Protein AF-A0A3D1T8K7-F1 (afdb_monomer_lite)

Secondary structure (DSSP, 8-state):
-HHHHHHHHHHHHHHHHHHHHHHHHHHHHHHHHHHHHHHHHHHS-TTT-HHHHHHHHHHH-HHHHHHHHHHHHHSSPPP-SSS-S----GGGG-PPPPGGGTSPPPPTTPPPP-----

Foldseek 3Di:
DVVVVVVVVVVVVVVVVVVVVCVVCVVVVVCVVVVVVVCQQPPDDCVPHPVNVVVCCVVQPPVVVVQVVVCVVVVDHDDDPDDDPDDDDPCVPDDDDPCVVPDPDDDPPDDDDPDDDD

pLDDT: mean 85.55, std 7.09, range [62.72, 95.75]

Radius of gyration: 34.08 Å; chains: 1; bounding box: 95×40×73 Å

Structure (mmCIF, N/CA/C/O backbone):
data_AF-A0A3D1T8K7-F1
#
_entry.id   AF-A0A3D1T8K7-F1
#
loop_
_atom_site.group_PDB
_atom_site.id
_atom_site.type_symbol
_atom_site.label_atom_id
_atom_site.label_alt_id
_atom_site.label_comp_id
_atom_site.label_asym_id
_atom_site.label_entity_id
_atom_site.label_seq_id
_atom_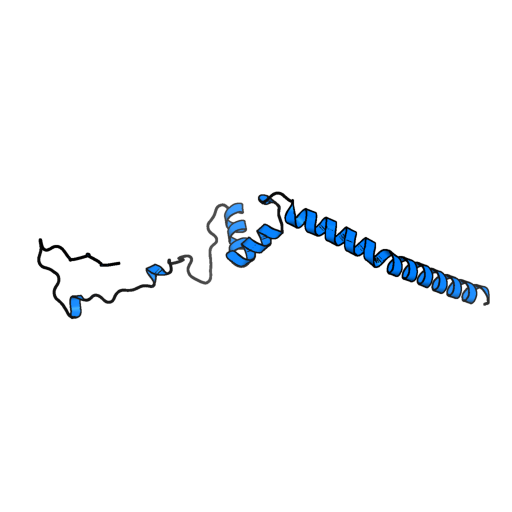site.pdbx_PDB_ins_code
_atom_site.Cartn_x
_atom_site.Cartn_y
_atom_site.Cartn_z
_atom_site.occupancy
_atom_site.B_iso_or_equiv
_atom_site.auth_seq_id
_atom_site.auth_comp_id
_atom_site.auth_asym_id
_atom_site.auth_atom_id
_atom_site.pdbx_PDB_model_num
ATOM 1 N N . MET A 1 1 ? 52.268 -4.184 -32.644 1.00 62.72 1 MET A N 1
ATOM 2 C CA . MET A 1 1 ? 51.466 -3.035 -32.150 1.00 62.72 1 MET A CA 1
ATOM 3 C C . MET A 1 1 ? 50.188 -2.775 -32.956 1.00 62.72 1 MET A C 1
ATOM 5 O O . MET A 1 1 ? 49.212 -2.358 -32.353 1.00 62.72 1 MET A O 1
ATOM 9 N N . HIS A 1 2 ? 50.123 -3.063 -34.264 1.00 76.00 2 HIS A N 1
ATOM 10 C CA . HIS A 1 2 ? 48.913 -2.819 -35.079 1.00 76.00 2 HIS A CA 1
ATOM 11 C C . HIS A 1 2 ? 47.694 -3.695 -34.725 1.00 76.00 2 HIS A C 1
ATOM 13 O O . HIS A 1 2 ? 46.565 -3.216 -34.765 1.00 76.00 2 HIS A O 1
ATOM 19 N N . ALA A 1 3 ? 47.911 -4.948 -34.309 1.00 82.69 3 ALA A N 1
ATOM 20 C CA . ALA A 1 3 ? 46.827 -5.869 -33.946 1.00 82.69 3 ALA A CA 1
ATOM 21 C C . ALA A 1 3 ? 46.025 -5.421 -32.706 1.00 82.69 3 ALA A C 1
ATOM 23 O O . ALA A 1 3 ? 44.820 -5.643 -32.634 1.00 82.69 3 ALA A O 1
ATOM 24 N N . PHE A 1 4 ? 46.676 -4.747 -31.754 1.00 88.94 4 PHE A N 1
ATOM 25 C CA . PHE A 1 4 ? 46.029 -4.241 -30.540 1.00 88.94 4 PHE A CA 1
ATOM 26 C C . PHE A 1 4 ? 45.025 -3.121 -30.852 1.00 88.94 4 PHE A C 1
ATOM 28 O O . PHE A 1 4 ? 43.886 -3.154 -30.394 1.00 88.94 4 PHE A O 1
ATOM 35 N N . TRP A 1 5 ? 45.418 -2.168 -31.700 1.00 89.56 5 TRP A N 1
ATOM 36 C CA . TRP A 1 5 ? 44.552 -1.062 -32.117 1.00 89.56 5 TRP A CA 1
ATOM 37 C C . TRP A 1 5 ? 43.359 -1.527 -32.959 1.00 89.56 5 TRP A C 1
ATOM 39 O O . TRP A 1 5 ? 42.252 -1.020 -32.786 1.00 89.56 5 TRP A O 1
ATOM 49 N N . ALA A 1 6 ? 43.558 -2.533 -33.816 1.00 90.69 6 ALA A N 1
ATOM 50 C CA . ALA A 1 6 ? 42.471 -3.141 -34.580 1.00 90.69 6 ALA A CA 1
ATOM 51 C C . ALA A 1 6 ? 41.437 -3.835 -33.671 1.00 90.69 6 ALA A C 1
ATOM 53 O O . ALA A 1 6 ? 40.234 -3.671 -33.872 1.00 90.69 6 ALA A O 1
ATOM 54 N N . ALA A 1 7 ? 41.890 -4.554 -32.637 1.00 91.00 7 ALA A N 1
ATOM 55 C CA . ALA A 1 7 ? 41.003 -5.206 -31.673 1.00 91.00 7 ALA A CA 1
ATOM 56 C C . ALA A 1 7 ? 40.184 -4.197 -30.846 1.00 91.00 7 ALA A C 1
ATOM 58 O O . ALA A 1 7 ? 39.001 -4.423 -30.589 1.00 91.00 7 ALA A O 1
ATOM 59 N N . LEU A 1 8 ? 40.786 -3.063 -30.473 1.00 92.38 8 LEU A N 1
ATOM 60 C CA . LEU A 1 8 ? 40.109 -1.995 -29.734 1.00 92.38 8 LEU A CA 1
ATOM 61 C C . LEU A 1 8 ? 39.007 -1.341 -30.584 1.00 92.38 8 LEU A C 1
ATOM 63 O O . LEU A 1 8 ? 37.882 -1.178 -30.115 1.00 92.38 8 LEU A O 1
ATOM 67 N N . LEU A 1 9 ? 39.293 -1.044 -31.856 1.00 93.06 9 LEU A N 1
ATOM 68 C CA . LEU A 1 9 ? 38.297 -0.506 -32.790 1.00 93.06 9 LEU A CA 1
ATOM 69 C C . LEU A 1 9 ? 37.134 -1.477 -33.022 1.00 93.06 9 LEU A C 1
ATOM 71 O O . LEU A 1 9 ? 35.980 -1.053 -33.016 1.00 93.06 9 LEU A O 1
ATOM 75 N N . ALA A 1 10 ? 37.411 -2.775 -33.168 1.00 93.38 10 ALA A N 1
ATOM 76 C CA . ALA A 1 10 ? 36.367 -3.786 -33.323 1.00 93.38 10 ALA A CA 1
ATOM 77 C C . ALA A 1 10 ? 35.418 -3.825 -32.112 1.00 93.38 10 ALA A C 1
ATOM 79 O O . ALA A 1 10 ? 34.200 -3.853 -32.286 1.00 93.38 10 ALA A O 1
ATOM 80 N N . TRP A 1 11 ? 35.953 -3.747 -30.891 1.00 95.19 11 TRP A N 1
ATOM 81 C CA . TRP A 1 11 ? 35.146 -3.682 -29.668 1.00 95.19 11 TRP A CA 1
ATOM 82 C C . TRP A 1 11 ? 34.257 -2.442 -29.605 1.00 95.19 11 TRP A C 1
ATOM 84 O O . TRP A 1 11 ? 33.086 -2.542 -29.243 1.00 95.19 11 TRP A O 1
ATOM 94 N N . VAL A 1 12 ? 34.783 -1.282 -30.002 1.00 95.69 12 VAL A N 1
ATOM 95 C CA . VAL A 1 12 ? 34.004 -0.037 -30.058 1.00 95.69 12 VAL A CA 1
ATOM 96 C C . VAL A 1 12 ? 32.856 -0.164 -31.061 1.00 95.69 12 VAL A C 1
ATOM 98 O O . VAL A 1 12 ? 31.725 0.197 -30.744 1.00 95.69 12 VAL A O 1
ATOM 101 N N . VAL A 1 13 ? 33.106 -0.741 -32.240 1.00 95.75 13 VAL A N 1
ATOM 102 C CA . VAL A 1 13 ? 32.064 -0.967 -33.255 1.00 95.75 13 VAL A CA 1
ATOM 103 C C . VAL A 1 13 ? 30.992 -1.935 -32.749 1.00 95.75 13 VAL A C 1
ATOM 105 O O . VAL A 1 13 ? 29.804 -1.663 -32.913 1.00 95.75 13 VAL A O 1
ATOM 108 N N . ILE A 1 14 ? 31.380 -3.024 -32.081 1.00 95.44 14 ILE A N 1
ATOM 109 C CA . ILE A 1 14 ? 30.436 -3.984 -31.487 1.00 95.44 14 ILE A CA 1
ATOM 110 C C . ILE A 1 14 ? 29.565 -3.303 -30.428 1.00 95.44 14 ILE A C 1
ATOM 112 O O . ILE A 1 14 ? 28.346 -3.467 -30.444 1.00 95.44 14 ILE A O 1
ATOM 116 N N . LEU A 1 15 ? 30.158 -2.499 -29.542 1.00 95.62 15 LEU A N 1
ATOM 117 C CA . LEU A 1 15 ? 29.416 -1.761 -28.518 1.00 95.62 15 LEU A CA 1
ATOM 118 C C . LEU A 1 15 ? 28.426 -0.767 -29.131 1.00 95.62 15 LEU A C 1
ATOM 120 O O . LEU A 1 15 ? 27.294 -0.669 -28.658 1.00 95.62 15 LEU A O 1
ATOM 124 N N . ILE A 1 16 ? 28.814 -0.078 -30.206 1.00 95.50 16 ILE A N 1
ATOM 125 C CA . ILE A 1 16 ? 27.927 0.840 -30.931 1.00 95.50 16 ILE A CA 1
ATOM 126 C C . ILE A 1 16 ? 26.764 0.074 -31.567 1.00 95.50 16 ILE A C 1
ATOM 128 O O . ILE A 1 16 ? 25.614 0.479 -31.410 1.00 95.50 16 ILE A O 1
ATOM 132 N N . LEU A 1 17 ? 27.025 -1.052 -32.236 1.00 95.12 17 LEU A 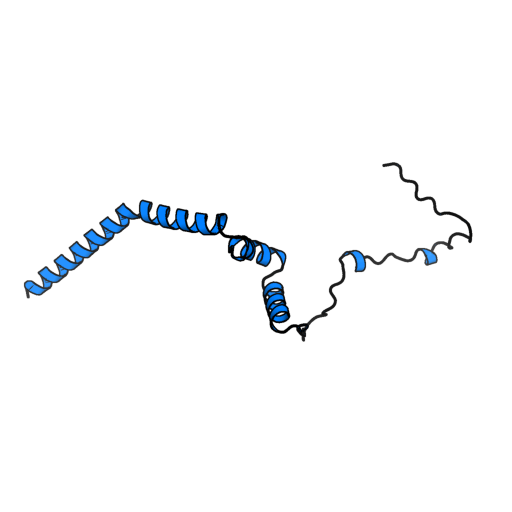N 1
ATOM 133 C CA . LEU A 1 17 ? 25.975 -1.872 -32.846 1.00 95.12 17 LEU A CA 1
ATOM 134 C C . LEU A 1 17 ? 24.994 -2.417 -31.800 1.00 95.12 17 LEU A C 1
ATOM 136 O O . LEU A 1 17 ? 23.781 -2.403 -32.017 1.00 95.12 17 LEU A O 1
ATOM 140 N N . LEU A 1 18 ? 25.502 -2.840 -30.643 1.00 94.75 18 LEU A N 1
ATOM 141 C CA . LEU A 1 18 ? 24.691 -3.343 -29.536 1.00 94.75 18 LEU A CA 1
ATOM 142 C C . LEU A 1 18 ? 23.845 -2.218 -28.915 1.00 94.75 18 LEU A C 1
ATOM 144 O O . LEU A 1 18 ? 22.644 -2.393 -28.703 1.00 94.75 18 LEU A O 1
ATOM 148 N N . ALA A 1 19 ? 24.427 -1.033 -28.716 1.00 93.81 19 ALA A N 1
ATOM 149 C CA . ALA A 1 19 ? 23.712 0.143 -28.226 1.00 93.81 19 ALA A CA 1
ATOM 150 C C . ALA A 1 19 ? 22.615 0.605 -29.200 1.00 93.81 19 ALA A C 1
ATOM 152 O O . ALA A 1 19 ? 21.494 0.884 -28.777 1.00 93.81 19 ALA A O 1
ATOM 153 N N . VAL A 1 20 ? 22.897 0.633 -30.507 1.00 95.44 20 VAL A N 1
ATOM 154 C CA . VAL A 1 20 ? 21.908 0.974 -31.543 1.00 95.44 20 VAL A CA 1
ATOM 155 C C . VAL A 1 20 ? 20.774 -0.054 -31.565 1.00 95.44 20 VAL A C 1
ATOM 157 O O . VAL A 1 20 ? 19.606 0.330 -31.587 1.00 95.44 20 VAL A O 1
ATOM 160 N N . SER A 1 21 ? 21.093 -1.348 -31.475 1.00 91.44 21 SER A N 1
ATOM 161 C CA . SER A 1 21 ? 20.096 -2.423 -31.393 1.00 91.44 21 SER A CA 1
ATOM 162 C C . SER A 1 21 ? 19.164 -2.261 -30.181 1.00 91.44 21 SER A C 1
ATOM 164 O O . SER A 1 21 ? 17.937 -2.268 -30.327 1.00 91.44 21 SER A O 1
ATOM 166 N N . LEU A 1 22 ? 19.722 -1.996 -28.993 1.00 92.19 22 LEU A N 1
ATOM 167 C CA . LEU A 1 22 ? 18.947 -1.725 -27.775 1.00 92.19 22 LEU A CA 1
ATOM 168 C C . LEU A 1 22 ? 18.077 -0.467 -27.906 1.00 92.19 22 LEU A C 1
ATOM 170 O O . LEU A 1 22 ? 16.914 -0.467 -27.497 1.00 92.19 22 LEU A O 1
ATOM 174 N N . LEU A 1 23 ? 18.601 0.599 -28.517 1.00 92.56 23 LEU A N 1
ATOM 175 C CA . LEU A 1 23 ? 17.861 1.844 -28.725 1.00 92.56 23 LEU A CA 1
ATOM 176 C C . LEU A 1 23 ? 16.692 1.689 -29.701 1.00 92.56 23 LEU A C 1
ATOM 178 O O . LEU A 1 23 ? 15.681 2.372 -29.516 1.00 92.56 23 LEU A O 1
ATOM 182 N N . LEU A 1 24 ? 16.808 0.822 -30.709 1.00 92.62 24 LEU A N 1
ATOM 183 C CA . LEU A 1 24 ? 15.732 0.524 -31.659 1.00 92.62 24 LEU A CA 1
ATOM 184 C C . LEU A 1 24 ? 14.645 -0.346 -31.019 1.00 92.62 24 LEU A C 1
ATOM 186 O O . LEU A 1 24 ? 13.452 -0.076 -31.177 1.00 92.62 24 LEU A O 1
ATOM 190 N N . LEU A 1 25 ? 15.044 -1.352 -30.238 1.00 94.19 25 LEU A N 1
ATOM 191 C CA . LEU A 1 25 ? 14.117 -2.277 -29.584 1.00 94.19 25 LEU A CA 1
ATOM 192 C C . LEU A 1 25 ? 13.510 -1.732 -28.284 1.00 94.19 25 LEU A C 1
ATOM 194 O O . LEU A 1 25 ? 12.547 -2.316 -27.782 1.00 94.19 25 LEU A O 1
ATOM 198 N N . ARG A 1 26 ? 13.980 -0.582 -27.771 1.00 92.62 26 ARG A N 1
ATOM 199 C CA . ARG A 1 26 ? 13.517 0.011 -26.499 1.00 92.62 26 ARG A CA 1
ATOM 200 C C . ARG A 1 26 ? 11.996 0.055 -26.365 1.00 92.62 26 ARG A C 1
ATOM 202 O O . ARG A 1 26 ? 11.446 -0.300 -25.330 1.00 92.62 26 ARG A O 1
ATOM 209 N N . ARG A 1 27 ? 11.291 0.444 -27.433 1.00 90.19 27 ARG A N 1
ATOM 210 C CA . ARG A 1 27 ? 9.830 0.599 -27.415 1.00 90.19 27 ARG A CA 1
ATOM 211 C C . ARG A 1 27 ? 9.115 -0.747 -27.284 1.00 90.19 27 ARG A C 1
ATOM 213 O O . ARG A 1 27 ? 8.077 -0.802 -26.635 1.00 90.19 27 ARG A O 1
ATOM 220 N N . GLN A 1 28 ? 9.646 -1.805 -27.895 1.00 92.69 28 GLN A N 1
ATOM 221 C CA . GLN A 1 28 ? 9.067 -3.148 -27.818 1.00 92.69 28 GLN A CA 1
ATOM 222 C C . GLN A 1 28 ? 9.308 -3.763 -26.440 1.00 92.69 28 GLN A C 1
ATOM 224 O O . GLN A 1 28 ? 8.376 -4.287 -25.841 1.00 92.69 28 GLN A O 1
ATOM 229 N N . ILE A 1 29 ? 10.523 -3.606 -25.905 1.00 92.38 29 ILE A N 1
ATOM 230 C CA . ILE A 1 29 ? 10.890 -4.095 -24.570 1.00 92.38 29 ILE A CA 1
ATOM 231 C C . ILE A 1 29 ? 10.012 -3.440 -23.501 1.00 92.38 29 ILE A C 1
ATOM 233 O O . ILE A 1 29 ? 9.413 -4.139 -22.690 1.00 92.38 29 ILE A O 1
ATOM 237 N N . ILE A 1 30 ? 9.872 -2.110 -23.543 1.00 93.19 30 ILE A N 1
ATOM 238 C CA . ILE A 1 30 ? 9.015 -1.371 -22.608 1.00 93.19 30 ILE A CA 1
ATOM 239 C C . ILE A 1 30 ? 7.570 -1.864 -22.723 1.00 93.19 30 ILE A C 1
ATOM 241 O O . ILE A 1 30 ? 6.971 -2.227 -21.719 1.00 93.19 30 ILE A O 1
ATOM 245 N N . LYS A 1 31 ? 7.009 -1.945 -23.934 1.00 93.44 31 LYS A N 1
ATOM 246 C CA . LYS A 1 31 ? 5.629 -2.421 -24.117 1.00 93.44 31 LYS A CA 1
ATOM 247 C C . LYS A 1 31 ? 5.416 -3.833 -23.584 1.00 93.44 31 LYS A C 1
ATOM 249 O O . LYS A 1 31 ? 4.409 -4.069 -22.930 1.00 93.44 31 LYS A O 1
ATOM 254 N N . PHE A 1 32 ? 6.341 -4.747 -23.856 1.00 93.50 32 PHE A N 1
ATOM 255 C CA . PHE A 1 32 ? 6.254 -6.128 -23.396 1.00 93.50 32 PHE A CA 1
ATOM 256 C C . PHE A 1 32 ? 6.304 -6.214 -21.868 1.00 93.50 32 PHE A C 1
ATOM 258 O O . PHE A 1 32 ? 5.436 -6.837 -21.260 1.00 93.50 32 PHE A O 1
ATOM 265 N N . LEU A 1 33 ? 7.271 -5.529 -21.250 1.00 93.69 33 LEU A N 1
ATOM 266 C CA . LEU A 1 33 ? 7.430 -5.509 -19.799 1.00 93.69 33 LEU A CA 1
ATOM 267 C C . LEU A 1 33 ? 6.195 -4.911 -19.117 1.00 93.69 33 LEU A C 1
ATOM 269 O O . LEU A 1 33 ? 5.635 -5.525 -18.214 1.00 93.69 33 LEU A O 1
ATOM 273 N N . PHE A 1 34 ? 5.737 -3.745 -19.585 1.00 94.12 34 PHE A N 1
ATOM 274 C CA . PHE A 1 34 ? 4.567 -3.074 -19.025 1.00 94.12 34 PHE A CA 1
ATOM 275 C C . PHE A 1 34 ? 3.291 -3.887 -19.227 1.00 94.12 34 PHE A C 1
ATOM 277 O O . PHE A 1 34 ? 2.534 -4.021 -18.278 1.00 94.12 34 PHE A O 1
ATOM 284 N N . ALA A 1 35 ? 3.057 -4.457 -20.413 1.00 90.88 35 ALA A N 1
ATOM 285 C CA . ALA A 1 35 ? 1.856 -5.250 -20.674 1.00 90.88 35 ALA A CA 1
ATOM 286 C C . ALA A 1 35 ? 1.801 -6.516 -19.812 1.00 90.88 35 ALA A C 1
ATOM 288 O O . ALA A 1 35 ? 0.737 -6.874 -19.314 1.00 90.88 35 ALA A O 1
ATOM 289 N N . ASN A 1 36 ? 2.938 -7.188 -19.618 1.00 89.44 36 ASN A N 1
ATOM 290 C CA . ASN A 1 36 ? 2.981 -8.367 -18.764 1.00 89.44 36 ASN A CA 1
ATOM 291 C C . ASN A 1 36 ? 2.804 -7.987 -17.288 1.00 89.44 36 ASN A C 1
ATOM 293 O O . ASN A 1 36 ? 2.020 -8.611 -16.583 1.00 89.44 36 ASN A O 1
ATOM 297 N N . PHE A 1 37 ? 3.470 -6.918 -16.842 1.00 90.12 37 PHE A N 1
ATOM 298 C CA . PHE A 1 37 ? 3.340 -6.410 -15.478 1.00 90.12 37 PHE A CA 1
ATOM 299 C C . PHE A 1 37 ? 1.903 -5.985 -15.150 1.00 90.12 37 PHE A C 1
ATOM 301 O O . PHE A 1 37 ? 1.360 -6.394 -14.128 1.00 90.12 37 PHE A O 1
ATOM 308 N N . THR A 1 38 ? 1.256 -5.204 -16.021 1.00 88.69 38 THR A N 1
ATOM 309 C CA . THR A 1 38 ? -0.130 -4.771 -15.794 1.00 88.69 38 THR A CA 1
ATOM 310 C C . THR A 1 38 ? -1.108 -5.933 -15.858 1.00 88.69 38 THR A C 1
ATOM 312 O O . THR A 1 38 ? -2.066 -5.947 -15.093 1.00 88.69 38 THR A O 1
ATOM 315 N N . LYS A 1 39 ? -0.869 -6.923 -16.727 1.00 88.12 39 LYS A N 1
ATOM 316 C CA . LYS A 1 39 ? -1.695 -8.131 -16.794 1.00 88.12 39 LYS A CA 1
ATOM 317 C C . LYS A 1 39 ? -1.667 -8.898 -15.474 1.00 88.12 39 LYS A C 1
ATOM 319 O O . LYS A 1 39 ? -2.737 -9.212 -14.969 1.00 88.12 39 LYS A O 1
ATOM 324 N N . VAL A 1 40 ? -0.481 -9.152 -14.924 1.00 85.44 40 VAL A N 1
ATOM 325 C CA . VAL A 1 40 ? -0.295 -9.815 -13.619 1.00 85.44 40 VAL A CA 1
ATOM 326 C C . VAL A 1 40 ? -1.010 -9.015 -12.524 1.00 85.44 40 VAL A C 1
ATOM 328 O O . VAL A 1 40 ? -1.909 -9.522 -11.865 1.00 85.44 40 VAL A O 1
ATOM 331 N N . LEU A 1 41 ? -0.738 -7.710 -12.435 1.00 86.75 41 LEU A N 1
ATOM 332 C CA . LEU A 1 41 ? -1.333 -6.841 -11.415 1.00 86.75 41 LEU A CA 1
ATOM 333 C C . LEU A 1 41 ? -2.874 -6.777 -11.464 1.00 86.75 41 LEU A C 1
ATOM 335 O O . LEU A 1 41 ? -3.514 -6.592 -10.434 1.00 86.75 41 LEU A O 1
ATOM 339 N N . MET A 1 42 ? -3.483 -6.890 -12.647 1.00 84.38 42 MET A N 1
ATOM 340 C CA . MET A 1 42 ? -4.933 -6.716 -12.823 1.00 84.38 42 MET A CA 1
ATOM 341 C C . MET A 1 42 ? -5.720 -8.024 -12.935 1.00 84.38 42 MET A C 1
ATOM 343 O O . MET A 1 42 ? -6.930 -8.009 -12.728 1.00 84.38 42 MET A O 1
ATOM 347 N N . THR A 1 43 ? -5.077 -9.132 -13.309 1.00 85.12 43 THR A N 1
ATOM 348 C CA . THR A 1 43 ? -5.773 -10.392 -13.640 1.00 85.12 43 THR A CA 1
ATOM 349 C C . THR A 1 43 ? -5.544 -11.484 -12.599 1.00 85.12 43 THR A C 1
ATOM 351 O O . THR A 1 43 ? -6.296 -12.456 -12.579 1.00 85.12 43 THR A O 1
ATOM 354 N N . ASP A 1 44 ? -4.525 -11.349 -11.748 1.00 83.50 44 ASP A N 1
ATOM 355 C CA . ASP A 1 44 ? -4.230 -12.353 -10.729 1.00 83.50 44 ASP A CA 1
ATOM 356 C C . ASP A 1 44 ? -5.350 -12.461 -9.687 1.00 83.50 44 ASP A C 1
ATOM 358 O O . ASP A 1 44 ? -6.071 -11.502 -9.388 1.00 83.50 44 ASP A O 1
ATOM 362 N N . ASN A 1 45 ? -5.481 -13.662 -9.118 1.00 82.94 45 ASN A N 1
ATOM 363 C CA . ASN A 1 45 ? -6.468 -13.951 -8.086 1.00 82.94 45 ASN A CA 1
ATOM 364 C C . ASN A 1 45 ? -6.289 -13.025 -6.882 1.00 82.94 45 ASN A C 1
ATOM 366 O O . ASN A 1 45 ? -5.172 -12.774 -6.437 1.00 82.94 45 ASN A O 1
ATOM 370 N N . TYR A 1 46 ? -7.411 -12.599 -6.298 1.00 77.38 46 TYR A N 1
ATOM 371 C CA . TYR A 1 46 ? -7.460 -11.645 -5.185 1.00 77.38 46 TYR A CA 1
ATOM 372 C C . TYR A 1 46 ? -6.495 -11.979 -4.033 1.00 77.38 46 TYR A C 1
ATOM 374 O O . TYR A 1 46 ? -5.860 -11.091 -3.478 1.00 77.38 46 TYR A O 1
ATOM 382 N N . VAL A 1 47 ? -6.359 -13.266 -3.699 1.00 78.69 47 VAL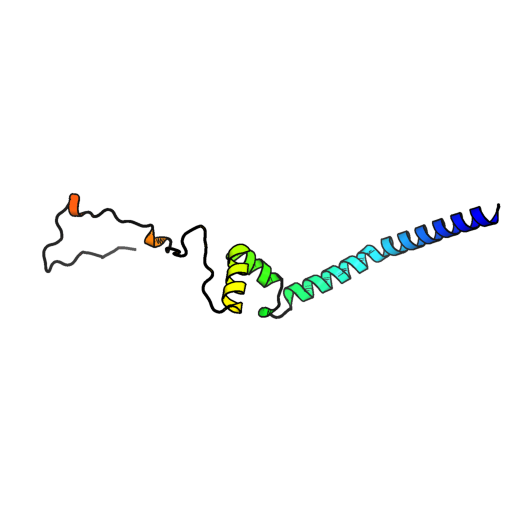 A N 1
ATOM 383 C CA . VAL A 1 47 ? -5.517 -13.741 -2.586 1.00 78.69 47 VAL A CA 1
ATOM 384 C C . VAL A 1 47 ? -4.021 -13.508 -2.836 1.00 78.69 47 VAL A C 1
ATOM 386 O O . VAL A 1 47 ? -3.274 -13.287 -1.890 1.00 78.69 47 VAL A O 1
ATOM 389 N N . GLU A 1 48 ? -3.580 -13.536 -4.092 1.00 80.62 48 GLU A N 1
ATOM 390 C CA . GLU A 1 48 ? -2.162 -13.439 -4.473 1.00 80.62 48 GLU A CA 1
ATOM 391 C C . GLU A 1 48 ? -1.809 -12.071 -5.077 1.00 80.62 48 GLU A C 1
ATOM 393 O O . GLU A 1 48 ? -0.642 -11.774 -5.333 1.00 80.62 48 GLU A O 1
ATOM 398 N N . ASN A 1 49 ? -2.810 -11.218 -5.305 1.00 88.88 49 ASN A N 1
ATOM 399 C CA . ASN A 1 49 ? -2.629 -9.991 -6.058 1.00 88.88 49 ASN A CA 1
ATOM 400 C C . ASN A 1 49 ? -1.841 -8.934 -5.260 1.00 88.88 49 ASN A C 1
ATOM 402 O O . ASN A 1 49 ? -2.260 -8.449 -4.206 1.00 88.88 49 ASN A O 1
ATOM 406 N N . LEU A 1 50 ? -0.713 -8.498 -5.824 1.00 84.25 50 LEU A N 1
ATOM 407 C CA . LEU A 1 50 ? 0.124 -7.437 -5.259 1.00 84.25 50 LEU A CA 1
ATOM 408 C C . LEU A 1 50 ? -0.609 -6.088 -5.124 1.00 84.25 50 LEU A C 1
ATOM 410 O O . LEU A 1 50 ? -0.292 -5.310 -4.222 1.00 84.25 50 LEU A O 1
ATOM 414 N N . ALA A 1 51 ? -1.589 -5.801 -5.985 1.00 85.62 51 ALA A N 1
ATOM 415 C CA . ALA A 1 51 ? -2.415 -4.596 -5.900 1.00 85.62 51 ALA A CA 1
ATOM 416 C C . ALA A 1 51 ? -3.284 -4.583 -4.634 1.00 85.62 51 ALA A C 1
ATOM 418 O O . ALA A 1 51 ? -3.437 -3.540 -3.994 1.00 85.62 51 ALA A O 1
ATOM 419 N N . GLU A 1 52 ? -3.804 -5.743 -4.233 1.00 84.62 52 GLU A N 1
ATOM 420 C CA . GLU A 1 52 ? -4.579 -5.875 -2.999 1.00 84.62 52 GLU A CA 1
ATOM 421 C C . GLU A 1 52 ? -3.683 -5.707 -1.782 1.00 84.62 52 GLU A C 1
ATOM 423 O O . GLU A 1 52 ? -4.007 -4.943 -0.873 1.00 84.62 52 GLU A O 1
ATOM 428 N N . MET A 1 53 ? -2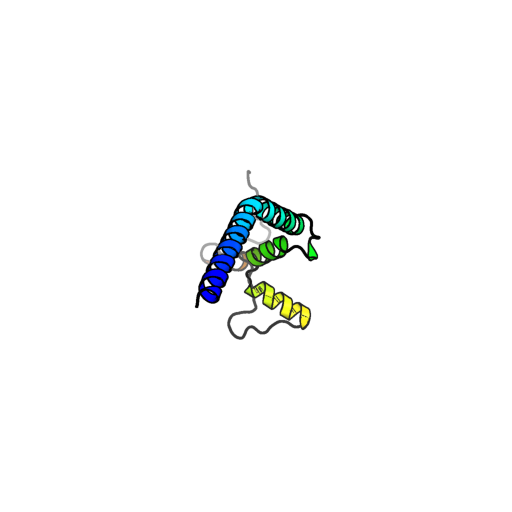.496 -6.320 -1.798 1.00 83.62 53 MET A N 1
ATOM 429 C CA . MET A 1 53 ? -1.510 -6.117 -0.739 1.00 83.62 53 MET A CA 1
ATOM 430 C C . MET A 1 53 ? -1.184 -4.627 -0.553 1.00 83.62 53 MET A C 1
ATOM 432 O O . MET A 1 53 ? -1.126 -4.146 0.580 1.00 83.62 53 MET A O 1
ATOM 436 N N . TYR A 1 54 ? -1.051 -3.867 -1.646 1.00 86.12 54 TYR A N 1
ATOM 437 C CA . TYR A 1 54 ? -0.896 -2.413 -1.583 1.00 86.12 54 TYR A CA 1
ATOM 438 C C . TYR A 1 54 ? -2.090 -1.740 -0.885 1.00 86.12 54 TYR A C 1
ATOM 440 O O . TYR A 1 54 ? -1.895 -1.012 0.090 1.00 86.12 54 TYR A O 1
ATOM 448 N N . ALA A 1 55 ? -3.326 -2.011 -1.307 1.00 85.62 55 ALA A N 1
ATOM 449 C CA . ALA A 1 55 ? -4.517 -1.422 -0.689 1.00 85.62 55 ALA A CA 1
ATOM 450 C C . ALA A 1 55 ? -4.626 -1.747 0.816 1.00 85.62 55 ALA A C 1
ATOM 452 O O . ALA A 1 55 ? -4.948 -0.877 1.632 1.00 85.62 55 ALA A O 1
ATOM 453 N N . VAL A 1 56 ? -4.298 -2.982 1.202 1.00 85.94 56 VAL A N 1
ATOM 454 C CA . VAL A 1 56 ? -4.299 -3.440 2.597 1.00 85.94 56 VAL A CA 1
ATOM 455 C C . VAL A 1 56 ? -3.242 -2.705 3.422 1.00 85.94 56 VAL A C 1
ATOM 457 O O . VAL A 1 56 ? -3.554 -2.223 4.514 1.00 85.94 56 VAL A O 1
ATOM 460 N N . ILE A 1 57 ? -2.020 -2.552 2.901 1.00 87.69 57 ILE A N 1
ATOM 461 C CA . ILE A 1 57 ? -0.939 -1.820 3.576 1.00 87.69 57 ILE A CA 1
ATOM 462 C C . ILE A 1 57 ? -1.346 -0.365 3.840 1.00 87.69 57 ILE A C 1
ATOM 464 O O . ILE A 1 57 ? -1.131 0.137 4.945 1.00 87.69 57 ILE A O 1
ATOM 468 N N . PHE A 1 58 ? -1.974 0.303 2.870 1.00 87.38 58 PHE A N 1
ATOM 469 C CA . PHE A 1 58 ? -2.442 1.683 3.040 1.00 87.38 58 PHE A CA 1
ATOM 470 C C . PHE A 1 58 ? -3.604 1.797 4.032 1.00 87.38 58 PHE A C 1
ATOM 472 O O . PHE A 1 58 ? -3.689 2.780 4.766 1.00 87.38 58 PHE A O 1
ATOM 479 N N . LYS A 1 59 ? -4.478 0.788 4.103 1.00 86.62 59 LYS A N 1
ATOM 480 C CA . LYS A 1 59 ? -5.621 0.780 5.026 1.00 86.62 59 LYS A CA 1
ATOM 481 C C . LYS A 1 59 ? -5.230 0.467 6.472 1.00 86.62 59 LYS A C 1
ATOM 483 O O . LYS A 1 59 ? -5.773 1.073 7.393 1.00 86.62 59 LYS A O 1
ATOM 488 N N . LEU A 1 60 ? -4.339 -0.501 6.685 1.00 82.94 60 LEU A N 1
ATOM 489 C CA . LEU A 1 60 ? -4.001 -1.011 8.017 1.00 82.94 60 LEU A CA 1
ATOM 490 C C . LEU A 1 60 ? -2.706 -0.424 8.576 1.00 82.94 60 LEU A C 1
ATOM 492 O O . LEU A 1 60 ? -2.504 -0.510 9.780 1.00 82.94 60 LEU A O 1
ATOM 496 N N . THR A 1 61 ? -1.881 0.236 7.761 1.00 84.56 61 THR A N 1
ATOM 497 C CA . THR A 1 61 ? -0.469 0.573 8.015 1.00 84.56 61 THR A CA 1
ATOM 498 C C . THR A 1 61 ? 0.437 -0.674 8.058 1.00 84.56 61 THR A C 1
ATOM 500 O O . THR A 1 61 ? 0.017 -1.725 8.552 1.00 84.56 61 THR A O 1
ATOM 503 N N . PRO A 1 62 ? 1.700 -0.584 7.590 1.00 86.06 62 PRO A N 1
ATOM 504 C CA . PRO A 1 62 ? 2.619 -1.728 7.531 1.00 86.06 62 PRO A CA 1
ATOM 505 C C . PRO A 1 62 ? 2.831 -2.432 8.877 1.00 86.06 62 PRO A C 1
ATOM 507 O O . PRO A 1 62 ? 2.989 -3.648 8.927 1.00 86.06 62 PRO A O 1
ATOM 510 N N . GLN A 1 63 ? 2.809 -1.675 9.978 1.00 85.69 63 GLN A N 1
ATOM 511 C CA . GLN A 1 63 ? 3.016 -2.226 11.313 1.00 85.69 63 GLN A CA 1
ATOM 512 C C . GLN A 1 63 ? 1.905 -3.207 11.699 1.00 85.69 63 GLN A C 1
ATOM 514 O O . GLN A 1 63 ? 2.201 -4.318 12.127 1.00 85.69 63 GLN A O 1
ATOM 519 N N . LEU A 1 64 ? 0.630 -2.832 11.537 1.00 84.88 64 LEU A N 1
ATOM 520 C CA . LEU A 1 64 ? -0.469 -3.740 11.882 1.00 84.88 64 LEU A CA 1
ATOM 521 C C . LEU A 1 64 ? -0.512 -4.959 10.974 1.00 84.88 64 LEU A C 1
ATOM 523 O O . LEU A 1 64 ? -0.849 -6.027 11.466 1.00 84.88 64 LEU A O 1
ATOM 527 N N . LEU A 1 65 ? -0.150 -4.813 9.696 1.00 88.50 65 LEU A N 1
ATOM 528 C CA . LEU A 1 65 ? -0.049 -5.948 8.782 1.00 88.50 65 LEU A CA 1
ATOM 529 C C . LEU A 1 65 ? 0.936 -6.995 9.326 1.00 88.50 65 LEU A C 1
ATOM 531 O O . LEU A 1 65 ? 0.575 -8.156 9.492 1.00 88.50 65 LEU A O 1
ATOM 535 N N . LEU A 1 66 ? 2.148 -6.566 9.685 1.00 88.00 66 LEU A N 1
ATOM 536 C CA . LEU A 1 66 ? 3.169 -7.454 10.242 1.00 88.00 66 LEU A CA 1
ATOM 537 C C . LEU A 1 66 ? 2.731 -8.074 11.567 1.00 88.00 66 LEU A C 1
ATOM 539 O O . LEU A 1 66 ? 2.934 -9.264 11.794 1.00 88.00 66 LEU A O 1
ATOM 543 N N . GLU A 1 67 ? 2.101 -7.299 12.449 1.00 86.81 67 GLU A N 1
ATOM 544 C CA . GLU A 1 67 ? 1.595 -7.871 13.691 1.00 86.81 67 GLU A CA 1
ATOM 545 C C . GLU A 1 67 ? 0.440 -8.859 13.456 1.00 86.81 67 GLU A C 1
ATOM 547 O O . GLU A 1 67 ? 0.296 -9.808 14.221 1.00 86.81 67 GLU A O 1
ATOM 552 N N . CYS A 1 68 ? -0.405 -8.645 12.444 1.00 87.06 68 CYS A N 1
ATOM 553 C CA . CYS A 1 68 ? -1.456 -9.585 12.059 1.00 87.06 68 CYS A CA 1
ATOM 554 C C . CYS A 1 68 ? -0.860 -10.910 11.576 1.00 87.06 68 CYS A C 1
ATOM 556 O O . CYS A 1 68 ? -1.323 -11.954 12.024 1.00 87.06 68 CYS A O 1
ATOM 558 N N . GLU A 1 69 ? 0.197 -10.871 10.763 1.00 88.62 69 GLU A N 1
ATOM 559 C CA . GLU A 1 69 ? 0.928 -12.071 10.332 1.00 88.62 69 GLU A CA 1
ATOM 560 C C . GLU A 1 69 ? 1.609 -12.793 11.503 1.00 88.62 69 GLU A C 1
ATOM 562 O O . GLU A 1 69 ? 1.541 -14.012 11.641 1.00 88.62 69 GLU A O 1
ATOM 567 N N . LEU A 1 70 ? 2.217 -12.052 12.432 1.00 89.44 70 LEU A N 1
ATOM 568 C CA . LEU A 1 70 ? 2.797 -12.657 13.632 1.00 89.44 70 LEU A CA 1
ATOM 569 C C . LEU A 1 70 ? 1.723 -13.306 14.517 1.00 89.44 70 LEU A C 1
ATOM 571 O O . LEU A 1 70 ? 1.948 -14.393 15.054 1.00 89.44 70 LEU A O 1
ATOM 575 N N . ARG A 1 71 ? 0.549 -12.676 14.659 1.00 88.00 71 ARG A N 1
ATOM 576 C CA . ARG A 1 71 ? -0.590 -13.237 15.406 1.00 88.00 71 ARG A CA 1
ATOM 577 C C . ARG A 1 71 ? -1.192 -14.454 14.702 1.00 88.00 71 ARG A C 1
ATOM 579 O O . ARG A 1 71 ? -1.558 -15.402 15.392 1.00 88.00 71 ARG A O 1
ATOM 586 N N . SER A 1 72 ? -1.274 -14.453 13.370 1.00 89.69 72 SER A N 1
ATOM 587 C CA . SER A 1 72 ? -1.788 -15.591 12.597 1.00 89.69 72 SER A CA 1
ATOM 588 C C . SER A 1 72 ? -0.854 -16.799 12.710 1.00 89.69 72 SER A C 1
ATOM 590 O O . SER A 1 72 ? -1.319 -17.905 12.974 1.00 89.69 72 SER A O 1
ATOM 592 N N . ALA A 1 73 ? 0.461 -16.583 12.612 1.00 92.19 73 ALA A N 1
ATOM 593 C CA . ALA A 1 73 ? 1.461 -17.644 12.668 1.00 92.19 73 ALA A CA 1
ATOM 594 C C . ALA A 1 73 ? 1.638 -18.237 14.076 1.00 92.19 73 ALA A C 1
ATOM 596 O O . ALA A 1 73 ? 1.807 -19.445 14.230 1.00 92.19 73 ALA A O 1
ATOM 597 N N . THR A 1 74 ? 1.617 -17.399 15.119 1.00 88.38 74 THR A N 1
ATOM 598 C CA . THR A 1 74 ? 1.838 -17.852 16.506 1.00 88.38 74 THR A CA 1
ATOM 599 C C . THR A 1 74 ? 0.561 -18.294 17.219 1.00 88.38 74 THR A C 1
ATOM 601 O O . THR A 1 74 ? 0.645 -18.988 18.234 1.00 88.38 74 THR A O 1
ATOM 604 N N . GLY A 1 75 ? -0.614 -17.870 16.737 1.00 87.88 75 GLY A N 1
ATOM 605 C CA . GLY A 1 75 ? -1.907 -18.099 17.387 1.00 87.88 75 GLY A CA 1
ATOM 606 C C . GLY A 1 75 ? -2.065 -17.389 18.738 1.00 87.88 75 GLY A C 1
ATOM 607 O O . GLY A 1 75 ? -2.973 -17.714 19.501 1.00 87.88 75 GLY A O 1
ATOM 608 N N . LYS A 1 76 ? -1.177 -16.443 19.070 1.00 84.00 76 LYS A N 1
ATOM 609 C CA . LYS A 1 76 ? -1.166 -15.714 20.346 1.00 84.00 76 LYS A CA 1
ATOM 610 C C . LYS A 1 76 ? -1.267 -14.214 20.104 1.00 84.00 76 LYS A C 1
ATOM 612 O O . LYS A 1 76 ? -0.835 -13.703 19.073 1.00 84.00 76 LYS A O 1
ATOM 617 N N . SER A 1 77 ? -1.821 -13.486 21.073 1.00 80.12 77 SER A N 1
ATOM 618 C CA . SER A 1 77 ? -1.786 -12.024 21.029 1.00 80.12 77 SER A CA 1
ATOM 619 C C . SER A 1 77 ? -0.349 -11.536 21.208 1.00 80.12 77 SER A C 1
ATOM 621 O O . SER A 1 77 ? 0.309 -11.909 22.174 1.00 80.12 77 SER A O 1
ATOM 623 N N . LEU A 1 78 ? 0.124 -10.682 20.297 1.00 79.38 78 LEU A N 1
ATOM 624 C CA . LEU A 1 78 ? 1.428 -10.037 20.425 1.00 79.38 78 LEU A CA 1
ATOM 625 C C . LEU A 1 78 ? 1.421 -9.053 21.605 1.00 79.38 78 LEU A C 1
ATOM 627 O O . LEU A 1 78 ? 0.558 -8.170 21.667 1.00 79.38 78 LEU A O 1
ATOM 631 N N . GLU A 1 79 ? 2.388 -9.191 22.509 1.00 76.38 79 GLU A N 1
ATOM 632 C CA . GLU A 1 79 ? 2.615 -8.243 23.598 1.00 76.38 79 GLU A CA 1
ATOM 633 C C . GLU A 1 79 ? 3.205 -6.947 23.034 1.00 76.38 79 GLU A C 1
ATOM 635 O O . GLU A 1 79 ? 4.227 -6.957 22.346 1.00 76.38 79 GLU A O 1
ATOM 640 N N . ARG A 1 80 ? 2.549 -5.813 23.301 1.00 77.00 80 ARG A N 1
ATOM 641 C CA . ARG A 1 80 ? 3.097 -4.491 22.988 1.00 77.00 80 ARG A CA 1
ATOM 642 C C . ARG A 1 80 ? 3.761 -3.947 24.254 1.00 77.00 80 ARG A C 1
ATOM 644 O O . ARG A 1 80 ? 3.035 -3.523 25.149 1.00 77.00 80 ARG A O 1
ATOM 651 N N . PRO A 1 81 ? 5.105 -3.945 24.353 1.00 75.00 81 PRO A N 1
ATOM 652 C CA . PRO A 1 81 ? 5.790 -3.424 25.539 1.00 75.00 81 PRO A CA 1
ATOM 653 C C . PRO A 1 81 ? 5.575 -1.914 25.706 1.00 75.00 81 PRO A C 1
ATOM 655 O O . PRO A 1 81 ? 5.673 -1.388 26.811 1.00 75.00 81 PRO A O 1
ATOM 658 N N . PHE A 1 82 ? 5.250 -1.220 24.611 1.00 73.62 82 PHE A N 1
ATOM 659 C CA . PHE A 1 82 ? 4.966 0.207 24.586 1.00 73.62 82 PHE A CA 1
ATOM 660 C C . PHE A 1 82 ? 3.579 0.457 23.975 1.00 73.62 82 PHE A C 1
ATOM 662 O O . PHE A 1 82 ? 3.301 0.035 22.850 1.00 73.62 82 PHE A O 1
ATOM 669 N N . GLY A 1 83 ? 2.722 1.171 24.712 1.00 69.69 83 GLY A N 1
ATOM 670 C CA . GLY A 1 83 ? 1.354 1.516 24.308 1.00 69.69 83 GLY A CA 1
ATOM 671 C C . GLY A 1 83 ? 0.288 0.499 24.740 1.00 69.69 83 GLY A C 1
ATOM 672 O O . GLY A 1 83 ? 0.578 -0.645 25.072 1.00 69.69 83 GLY A O 1
ATOM 673 N N . THR A 1 84 ? -0.976 0.924 24.746 1.00 65.38 84 THR A N 1
ATOM 674 C CA . THR A 1 84 ? -2.100 0.098 25.215 1.00 65.38 84 THR A CA 1
ATOM 675 C C . THR A 1 84 ? -2.601 -0.839 24.106 1.00 65.38 84 THR A C 1
ATOM 677 O O . THR A 1 84 ? -2.778 -0.426 22.959 1.00 65.38 84 THR A O 1
ATOM 680 N N . ALA A 1 85 ? -2.868 -2.108 24.440 1.00 67.38 85 ALA A N 1
ATOM 681 C CA . ALA A 1 85 ? -3.516 -3.066 23.530 1.00 67.38 85 ALA A CA 1
ATOM 682 C C . ALA A 1 85 ? -5.000 -2.735 23.265 1.00 67.38 85 ALA A C 1
ATOM 684 O O . ALA A 1 85 ? -5.559 -3.133 22.244 1.00 67.38 85 ALA A O 1
ATOM 685 N N . LEU A 1 86 ? -5.626 -1.988 24.176 1.00 67.62 86 LEU A N 1
ATOM 686 C CA . LEU A 1 86 ? -6.993 -1.493 24.058 1.00 67.62 86 LEU A CA 1
ATOM 687 C C . LEU A 1 86 ? -7.073 -0.445 22.945 1.00 67.62 86 LEU A C 1
ATOM 689 O O . LEU A 1 86 ? -6.480 0.630 23.035 1.00 67.62 86 LEU A O 1
ATOM 693 N N . ARG A 1 87 ? -7.835 -0.764 21.899 1.00 68.00 87 ARG A N 1
ATOM 694 C CA . ARG A 1 87 ? -8.295 0.204 20.905 1.00 68.00 87 ARG A CA 1
ATOM 695 C C . ARG A 1 87 ? -9.737 0.552 21.216 1.00 68.00 87 ARG A C 1
ATOM 697 O O . ARG A 1 87 ? -10.612 -0.285 21.020 1.00 68.00 87 ARG A O 1
ATOM 704 N N . PHE A 1 88 ? -9.955 1.779 21.666 1.00 71.69 88 PHE A N 1
ATOM 705 C CA . PHE A 1 88 ? -11.298 2.300 21.847 1.00 71.69 88 PHE A CA 1
ATOM 706 C C . PHE A 1 88 ? -11.894 2.713 20.495 1.00 71.69 88 PHE A C 1
ATOM 708 O O . PHE A 1 88 ? -11.196 3.211 19.603 1.00 71.69 88 PHE A O 1
ATOM 715 N N . SER A 1 89 ? -13.195 2.499 20.331 1.00 76.62 89 SER A N 1
ATOM 716 C CA . SER A 1 89 ? -13.976 3.081 19.243 1.00 76.62 89 SER A CA 1
ATOM 717 C C . SER A 1 89 ? -13.932 4.606 19.338 1.00 76.62 89 SER A C 1
ATOM 719 O O . SER A 1 89 ? -13.891 5.166 20.430 1.00 76.62 89 SER A O 1
ATOM 721 N N . LYS A 1 90 ? -14.012 5.316 18.204 1.00 78.25 90 LYS A N 1
ATOM 722 C CA . LYS A 1 90 ? -14.077 6.792 18.212 1.00 78.25 90 LYS A CA 1
ATOM 723 C C . LYS A 1 90 ? -15.214 7.320 19.102 1.00 78.25 90 LYS A C 1
ATOM 725 O O . LYS A 1 90 ? -15.068 8.369 19.715 1.00 78.25 90 LYS A O 1
ATOM 730 N N . TRP A 1 91 ? -16.308 6.567 19.196 1.00 83.50 91 TRP A N 1
ATOM 731 C CA . TRP A 1 91 ? -17.468 6.883 20.030 1.00 83.50 91 TRP A CA 1
ATOM 732 C C . TRP A 1 91 ? -17.207 6.740 21.530 1.00 83.50 91 TRP A C 1
ATOM 734 O O . TRP A 1 91 ? -17.818 7.448 22.316 1.00 83.50 91 TRP A O 1
ATOM 744 N N . GLU A 1 92 ? -16.276 5.878 21.937 1.00 79.75 92 GLU A N 1
ATOM 745 C CA . GLU A 1 92 ? -15.914 5.687 23.350 1.00 79.75 92 GLU A CA 1
ATOM 746 C C . GLU A 1 92 ? -15.068 6.847 23.892 1.00 79.75 92 GLU A C 1
ATOM 748 O O . GLU A 1 92 ? -14.935 7.004 25.101 1.00 79.75 92 GLU A O 1
ATOM 753 N N . TYR A 1 93 ? -14.546 7.703 23.007 1.00 79.94 93 TYR A N 1
ATOM 754 C CA . TYR A 1 93 ? -13.947 8.982 23.390 1.00 79.94 93 TYR A CA 1
ATOM 755 C C . TYR A 1 93 ? -14.987 10.095 23.592 1.00 79.94 93 TYR A C 1
ATOM 757 O O . TYR A 1 93 ? -14.629 11.186 24.040 1.00 79.94 93 TYR A O 1
ATOM 765 N N . LEU A 1 94 ? -16.261 9.862 23.251 1.00 86.25 94 LEU A N 1
ATOM 766 C CA . LEU A 1 94 ? -17.324 10.846 23.416 1.00 86.25 94 LEU A CA 1
ATOM 767 C C . LEU A 1 94 ? -17.901 10.752 24.832 1.00 86.25 94 LEU A C 1
ATOM 769 O O . LEU A 1 94 ? -18.802 9.964 25.114 1.00 86.25 94 LEU A O 1
ATOM 773 N N . PHE A 1 95 ? -17.390 11.588 25.730 1.00 82.12 95 PHE A N 1
ATOM 774 C CA . PHE A 1 95 ? -17.944 11.728 27.072 1.00 82.12 95 PHE A CA 1
ATOM 775 C C . PHE A 1 95 ? -19.029 12.805 27.075 1.00 82.12 95 PHE A C 1
ATOM 777 O O . PHE A 1 95 ? -18.762 13.975 26.798 1.00 82.12 95 PHE A O 1
ATOM 784 N N . PHE A 1 96 ? -20.261 12.419 27.400 1.00 82.19 96 PHE A N 1
ATOM 785 C CA . PHE A 1 96 ? -21.335 13.379 27.628 1.00 82.19 96 PHE A CA 1
ATOM 786 C C . PHE A 1 96 ? -21.216 13.959 29.034 1.00 82.19 96 PHE A C 1
ATOM 788 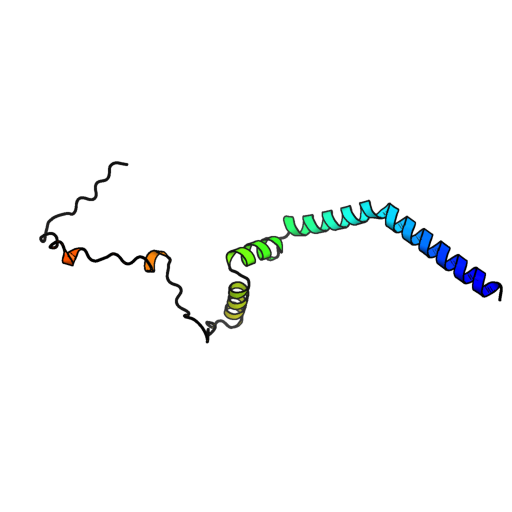O O . PHE A 1 96 ? -21.103 13.221 30.013 1.00 82.19 96 PHE A O 1
ATOM 795 N N . ASN A 1 97 ? -21.272 15.285 29.142 1.00 83.69 97 ASN A N 1
ATOM 796 C CA . ASN A 1 97 ? -21.350 15.938 30.441 1.00 83.69 97 ASN A CA 1
ATOM 797 C C . ASN A 1 97 ? -22.705 15.594 31.094 1.00 83.69 97 ASN A C 1
ATOM 799 O O . ASN A 1 97 ? -23.747 15.872 30.485 1.00 83.69 97 ASN A O 1
ATOM 803 N N . PRO A 1 98 ? -22.734 14.984 32.292 1.00 79.69 98 PRO A N 1
ATOM 804 C CA . PRO A 1 98 ? -23.988 14.666 32.956 1.00 79.69 98 PRO A CA 1
ATOM 805 C C . PRO A 1 98 ? -24.770 15.947 33.272 1.00 79.69 98 PRO A C 1
ATOM 807 O O . PRO A 1 98 ? -24.327 16.814 34.020 1.00 79.69 98 PRO A O 1
ATOM 810 N N . VAL A 1 99 ? -25.991 16.043 32.742 1.00 80.00 99 VAL A N 1
ATOM 811 C CA . VAL A 1 99 ? -26.855 17.227 32.923 1.00 80.00 99 VAL A CA 1
ATOM 812 C C . VAL A 1 99 ? -27.413 17.333 34.353 1.00 80.00 99 VAL A C 1
ATOM 814 O O . VAL A 1 99 ? -27.982 18.356 34.728 1.00 80.00 99 VAL A O 1
ATOM 817 N N . TYR A 1 100 ? -27.216 16.303 35.180 1.00 76.50 100 TYR A N 1
ATOM 818 C CA . TYR A 1 100 ? -27.741 16.219 36.547 1.00 76.50 100 TYR A CA 1
ATOM 819 C C . TYR A 1 100 ? -27.172 17.267 37.515 1.00 76.50 100 TYR A C 1
ATOM 821 O O . TYR A 1 100 ? -27.722 17.458 38.593 1.00 76.50 100 TYR A O 1
ATOM 829 N N . LEU A 1 101 ? -26.106 17.978 37.129 1.00 78.56 101 LEU A N 1
ATOM 830 C CA . LEU A 1 101 ? -25.587 19.118 37.894 1.00 78.56 101 LEU A CA 1
ATOM 831 C C . LEU A 1 101 ? -26.419 20.398 37.708 1.00 78.56 101 LEU A C 1
ATOM 833 O O . LEU A 1 101 ? -26.337 21.299 38.536 1.00 78.56 101 LEU A O 1
ATOM 837 N N . ALA A 1 102 ? -27.210 20.486 36.633 1.00 81.56 102 ALA A N 1
ATOM 838 C CA . ALA A 1 102 ? -28.003 21.669 36.290 1.00 81.56 102 ALA A CA 1
ATOM 839 C C . ALA A 1 102 ? -29.519 21.416 36.304 1.00 81.56 102 ALA A C 1
ATOM 841 O O . ALA A 1 102 ? -30.289 22.352 36.504 1.00 81.56 102 ALA A O 1
ATOM 842 N N . ARG A 1 103 ? -29.967 20.171 36.084 1.00 82.94 103 ARG A N 1
ATOM 843 C CA . ARG A 1 103 ? -31.392 19.812 36.063 1.00 82.94 103 ARG A CA 1
ATOM 844 C C . ARG A 1 103 ? -31.660 18.512 36.810 1.00 82.94 103 ARG A C 1
ATOM 846 O O . ARG A 1 103 ? -30.890 17.560 36.696 1.00 82.94 103 ARG A O 1
ATOM 853 N N . MET A 1 104 ? -32.782 18.459 37.522 1.00 85.81 104 MET A N 1
ATOM 854 C CA . MET A 1 104 ? -33.261 17.215 38.124 1.00 85.81 104 MET A CA 1
ATOM 855 C C . MET A 1 104 ? -33.689 16.209 37.037 1.00 85.81 104 MET 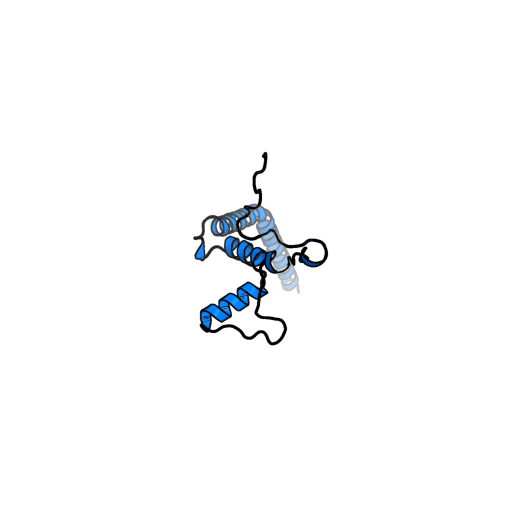A C 1
ATOM 857 O O . MET A 1 104 ? -34.085 16.627 35.942 1.00 85.81 104 MET A O 1
ATOM 861 N N . PRO A 1 105 ? -33.584 14.894 37.303 1.00 85.31 105 PRO A N 1
ATOM 862 C CA . PRO A 1 105 ? -34.083 13.863 36.397 1.00 85.31 105 PRO A CA 1
ATOM 863 C C . PRO A 1 105 ? -35.603 13.966 36.207 1.00 85.31 105 PRO A C 1
ATOM 865 O O . PRO A 1 105 ? -36.310 14.550 37.030 1.00 85.31 105 PRO A O 1
ATOM 868 N N . LEU A 1 106 ? -36.103 13.386 35.111 1.00 86.25 106 LEU A N 1
ATOM 869 C CA . LEU A 1 106 ? -37.543 13.214 34.916 1.00 86.25 106 LEU A CA 1
ATOM 870 C C . LEU A 1 106 ? -38.112 12.350 36.050 1.00 86.25 106 LEU A C 1
ATOM 872 O O . LEU A 1 106 ? -37.456 11.409 36.493 1.00 86.25 106 LEU A O 1
ATOM 876 N N . ALA A 1 107 ? -39.324 12.670 36.504 1.00 86.12 107 ALA A N 1
ATOM 877 C CA . ALA A 1 107 ? -40.013 11.857 37.498 1.00 86.12 107 ALA A CA 1
ATOM 878 C C . ALA A 1 107 ? -40.393 10.483 36.921 1.00 86.12 107 ALA A C 1
ATOM 880 O O . ALA A 1 107 ? -40.647 10.352 35.718 1.00 86.12 107 ALA A O 1
ATOM 881 N N . ASP A 1 108 ? -40.456 9.478 37.794 1.00 83.69 108 ASP A N 1
ATOM 882 C CA . ASP A 1 108 ? -40.786 8.109 37.408 1.00 83.69 108 ASP A CA 1
ATOM 883 C C . ASP A 1 108 ? -42.149 8.035 36.704 1.00 83.69 108 ASP A C 1
ATOM 885 O O . ASP A 1 108 ? -43.148 8.590 37.164 1.00 83.69 108 ASP A O 1
ATOM 889 N N . GLY A 1 109 ? -42.178 7.339 35.566 1.00 83.62 109 GLY A N 1
ATOM 890 C CA . GLY A 1 109 ? -43.385 7.134 34.758 1.00 83.62 109 GLY A CA 1
ATOM 891 C C . GLY A 1 109 ? -43.627 8.172 33.655 1.00 83.62 109 GLY A C 1
ATOM 892 O O . GLY A 1 109 ? -44.571 8.009 32.885 1.00 83.62 109 GLY A O 1
ATOM 893 N N . LEU A 1 110 ? -42.783 9.202 33.526 1.00 84.38 110 LEU A N 1
ATOM 894 C CA . LEU A 1 110 ? -42.854 10.166 32.423 1.00 84.38 110 LEU A CA 1
ATOM 895 C C . LEU A 1 110 ? -41.977 9.726 31.237 1.00 84.38 110 LEU A C 1
ATOM 897 O O . LEU A 1 110 ? -40.807 9.386 31.405 1.00 84.38 110 LEU A O 1
ATOM 901 N N . SER A 1 111 ? -42.524 9.767 30.019 1.00 83.12 111 SER A N 1
ATOM 902 C CA . SER A 1 111 ? -41.782 9.476 28.785 1.00 83.12 111 SER A CA 1
ATOM 903 C C . SER A 1 111 ? -41.028 10.706 28.273 1.00 83.12 111 SER A C 1
ATOM 905 O O . SER A 1 111 ? -41.597 11.795 28.187 1.00 83.12 111 SER A O 1
ATOM 907 N N . ALA A 1 112 ? -39.769 10.532 27.863 1.00 83.69 112 ALA A N 1
ATOM 908 C CA . ALA A 1 112 ? -39.022 11.575 27.164 1.00 83.69 112 ALA A CA 1
ATOM 909 C C . ALA A 1 112 ? -39.510 11.702 25.709 1.00 83.69 112 ALA A C 1
ATOM 911 O O . ALA A 1 112 ? -39.570 10.707 24.987 1.00 83.69 112 ALA A O 1
ATOM 912 N N . GLY A 1 113 ? -39.838 12.922 25.274 1.00 86.25 113 GLY A N 1
ATOM 913 C CA . GLY A 1 113 ? -40.185 13.197 23.878 1.00 86.25 113 GLY A CA 1
ATOM 914 C C . GLY A 1 113 ? -38.968 12.992 22.978 1.00 86.25 113 GLY A C 1
ATOM 915 O O . GLY A 1 113 ? -37.940 13.637 23.177 1.00 86.25 113 GLY A O 1
ATOM 916 N N . THR A 1 114 ? -39.077 12.076 22.019 1.00 89.69 114 THR A N 1
ATOM 917 C CA . THR A 1 114 ? -38.010 11.758 21.052 1.00 89.69 114 THR A CA 1
ATOM 918 C C . THR A 1 114 ? -38.431 12.035 19.610 1.00 89.69 114 THR A C 1
ATOM 920 O O . THR A 1 114 ? -37.708 11.685 18.681 1.00 89.69 114 THR A O 1
ATOM 923 N N . ASP A 1 115 ? -39.578 12.691 19.424 1.00 91.38 115 ASP A N 1
ATOM 924 C CA . ASP A 1 115 ? -40.098 13.044 18.110 1.00 91.38 115 ASP A CA 1
ATOM 925 C C . ASP A 1 115 ? -39.204 14.094 17.443 1.00 91.38 115 ASP A C 1
ATOM 927 O O . ASP A 1 115 ? -38.845 15.114 18.039 1.00 91.38 115 ASP A O 1
ATOM 931 N N . VAL A 1 116 ? -38.853 13.841 16.184 1.00 88.69 116 VAL A N 1
ATOM 932 C CA . VAL A 1 116 ? -38.048 14.740 15.355 1.00 88.69 116 VAL A CA 1
ATOM 933 C C . VAL A 1 116 ? -38.763 14.918 14.022 1.00 88.69 116 VAL A C 1
ATOM 935 O O . VAL A 1 116 ? -39.232 13.947 13.432 1.00 88.69 116 VAL A O 1
ATOM 938 N N . VAL A 1 117 ? -38.841 16.157 13.538 1.00 87.81 117 VAL A N 1
ATOM 939 C CA . VAL A 1 117 ? -39.270 16.450 12.164 1.00 87.81 117 VAL A CA 1
ATOM 940 C C . VAL A 1 117 ? -38.015 16.456 11.296 1.00 87.81 117 VAL A C 1
ATOM 942 O O . VAL A 1 117 ? -37.123 17.271 11.536 1.00 87.81 117 VAL A O 1
ATOM 945 N N . ILE A 1 118 ? -37.928 15.514 10.353 1.00 73.19 118 ILE A N 1
ATOM 946 C CA . ILE A 1 118 ? -36.806 15.361 9.411 1.00 73.19 118 ILE A CA 1
ATOM 947 C C . ILE A 1 118 ? -37.191 15.962 8.063 1.00 73.19 118 ILE A C 1
ATOM 949 O O . ILE A 1 118 ? -38.316 15.663 7.600 1.00 73.19 118 ILE A O 1
#

Sequence (118 aa):
MHAFWAALLAWVVILILLAVSLLLLRRQIIKFLFANFTKVLMTDNYVENLAEMYAVIFKLTPQLLLECELRSATGKSLERPFGTALRFSKWEYLFFNPVYLARMPLADGLSAGTDVVI